Protein AF-A0A6L2PTS5-F1 (afdb_monomer_lite)

Foldseek 3Di:
DVPCCVVCVVVCVVAAEDEDAPDPVCPDPVNVVVCVVSRHHYDDDPHPPCVPPCCSPPVVVVVVVVVPD

Structure (mmCIF, N/CA/C/O backbone):
data_AF-A0A6L2PTS5-F1
#
_entry.id   AF-A0A6L2PTS5-F1
#
loop_
_atom_site.group_PDB
_atom_site.id
_atom_site.type_symbol
_atom_site.label_atom_id
_atom_site.label_alt_id
_atom_site.label_comp_id
_atom_site.label_asym_id
_atom_site.label_entity_id
_atom_site.label_seq_id
_atom_site.pdbx_PDB_ins_code
_atom_site.Cartn_x
_atom_site.Cartn_y
_atom_site.Cartn_z
_atom_site.occupancy
_atom_site.B_iso_or_equiv
_atom_site.auth_seq_id
_atom_site.auth_comp_id
_atom_site.auth_asym_id
_atom_site.auth_atom_id
_atom_site.pdbx_PDB_model_num
ATOM 1 N N . MET A 1 1 ? -4.199 14.093 2.742 1.00 47.84 1 MET A N 1
ATOM 2 C CA . MET A 1 1 ? -5.151 12.957 2.805 1.00 47.84 1 MET A CA 1
ATOM 3 C C . MET A 1 1 ? -6.568 13.217 2.238 1.00 47.84 1 MET A C 1
ATOM 5 O O . MET A 1 1 ? -7.366 12.292 2.280 1.00 47.84 1 MET A O 1
ATOM 9 N N . SER A 1 2 ? -6.945 14.389 1.689 1.00 52.28 2 SER A N 1
ATOM 10 C CA . SER A 1 2 ? -8.375 14.671 1.382 1.00 52.28 2 SER A CA 1
ATOM 11 C C . SER A 1 2 ? -8.855 14.368 -0.049 1.00 52.28 2 SER A C 1
ATOM 13 O O . SER A 1 2 ? -10.047 14.153 -0.257 1.00 52.28 2 SER A O 1
ATOM 15 N N . VAL A 1 3 ? -7.964 14.321 -1.045 1.00 56.34 3 VAL A N 1
ATOM 16 C CA . VAL A 1 3 ? -8.381 14.319 -2.464 1.00 56.34 3 VAL A CA 1
ATOM 17 C C . VAL A 1 3 ? -8.979 12.975 -2.904 1.00 56.34 3 VAL A C 1
ATOM 19 O O . VAL A 1 3 ? -10.021 12.941 -3.557 1.00 56.34 3 VAL A O 1
ATOM 22 N N . LEU A 1 4 ? -8.372 11.858 -2.486 1.00 61.88 4 LEU A N 1
ATOM 23 C CA . LEU A 1 4 ? -8.885 10.512 -2.780 1.00 61.88 4 LEU A CA 1
ATOM 24 C C . LEU A 1 4 ? -10.224 10.246 -2.083 1.00 61.88 4 LEU A C 1
ATOM 26 O O . LEU A 1 4 ? -11.119 9.639 -2.668 1.00 61.88 4 LEU A O 1
ATOM 30 N N . HIS A 1 5 ? -10.383 10.759 -0.862 1.00 61.28 5 HIS A N 1
ATOM 31 C CA . HIS A 1 5 ? -11.578 10.531 -0.056 1.00 61.28 5 HIS A CA 1
ATOM 32 C C . HIS A 1 5 ? -12.824 11.177 -0.677 1.00 61.28 5 HIS A C 1
ATOM 34 O O . HIS A 1 5 ? -13.902 10.592 -0.643 1.00 61.28 5 HIS A O 1
ATOM 40 N N . ASN A 1 6 ? -12.684 12.359 -1.287 1.00 67.75 6 ASN A N 1
ATOM 41 C CA . ASN A 1 6 ? -13.809 13.047 -1.919 1.00 67.75 6 ASN A CA 1
ATOM 42 C C . ASN A 1 6 ? -14.204 12.413 -3.264 1.00 67.75 6 ASN A C 1
ATOM 44 O O . ASN A 1 6 ? -15.387 12.211 -3.526 1.00 67.75 6 ASN A O 1
ATOM 48 N N . LYS A 1 7 ? -13.221 12.043 -4.099 1.00 73.75 7 LYS A N 1
ATOM 49 C CA . LYS A 1 7 ? -13.477 11.475 -5.436 1.00 73.75 7 LYS A CA 1
ATOM 50 C C . LYS A 1 7 ? -14.074 10.066 -5.383 1.00 73.75 7 LYS A C 1
ATOM 52 O O . LYS A 1 7 ? -14.870 9.710 -6.246 1.00 73.75 7 LYS A O 1
ATOM 57 N N . TYR A 1 8 ? -13.712 9.278 -4.371 1.00 71.12 8 TYR A N 1
ATOM 58 C CA . TYR A 1 8 ? -14.107 7.872 -4.258 1.00 71.12 8 TYR A CA 1
ATOM 59 C C . TYR A 1 8 ? -15.001 7.588 -3.048 1.00 71.12 8 TYR A C 1
ATOM 61 O O . TYR A 1 8 ? -15.162 6.435 -2.666 1.00 71.12 8 TYR A O 1
ATOM 69 N N . LYS A 1 9 ? -15.630 8.612 -2.456 1.00 69.06 9 LYS A N 1
ATOM 70 C CA . LYS A 1 9 ? -16.400 8.507 -1.203 1.00 69.06 9 LYS A CA 1
ATOM 71 C C . LYS A 1 9 ? -17.406 7.343 -1.174 1.00 69.06 9 LYS A C 1
ATOM 73 O O . LYS A 1 9 ? -17.485 6.640 -0.175 1.00 69.06 9 LYS A O 1
ATOM 78 N N . GLY A 1 10 ? -18.136 7.116 -2.273 1.00 74.19 10 GLY A N 1
ATOM 79 C CA . GLY A 1 10 ? -19.104 6.012 -2.393 1.00 74.19 10 GLY A CA 1
ATOM 80 C C . GLY A 1 10 ? -18.495 4.630 -2.682 1.00 74.19 10 GLY A C 1
ATOM 81 O O . GLY A 1 10 ? -19.144 3.611 -2.464 1.00 74.19 10 GLY A O 1
ATOM 82 N N . LEU A 1 11 ? -17.250 4.577 -3.165 1.00 72.81 11 LEU A N 1
ATOM 83 C CA . LEU A 1 11 ? -16.480 3.335 -3.311 1.00 72.81 11 LEU A CA 1
ATOM 84 C C . LEU A 1 11 ? -15.846 2.946 -1.973 1.00 72.81 11 LEU A C 1
ATOM 86 O O . LEU A 1 11 ? -15.959 1.803 -1.548 1.00 72.81 11 LEU A O 1
ATOM 90 N N . LEU A 1 12 ? -15.272 3.923 -1.267 1.00 73.06 12 LEU A N 1
ATOM 91 C CA . LEU A 1 12 ? -14.638 3.730 0.038 1.00 73.06 12 LEU A CA 1
ATOM 92 C C . LEU A 1 12 ? -15.642 3.305 1.123 1.00 73.06 12 LEU A C 1
ATOM 94 O O . LEU A 1 12 ? -15.265 2.618 2.068 1.00 73.06 12 LEU A O 1
ATOM 98 N N . SER A 1 13 ? -16.928 3.652 0.984 1.00 74.94 13 SER A N 1
ATOM 99 C CA . SER A 1 13 ? -17.976 3.215 1.919 1.00 74.94 13 SER A CA 1
ATOM 100 C C . SER A 1 13 ? -18.247 1.706 1.900 1.00 74.94 13 SER A C 1
ATOM 102 O O . SER A 1 13 ? -18.859 1.206 2.838 1.00 74.94 13 SER A O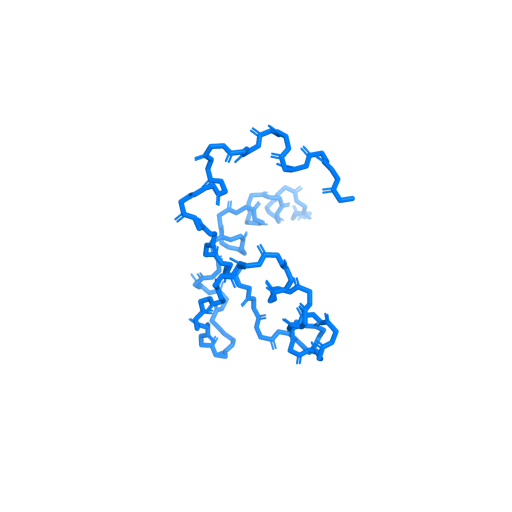 1
ATOM 104 N N . LYS A 1 14 ? -17.815 0.980 0.858 1.00 82.19 14 LYS A N 1
ATOM 105 C CA . LYS A 1 14 ? -17.953 -0.486 0.757 1.00 82.19 14 LYS A CA 1
ATOM 106 C C . LYS A 1 14 ? -16.739 -1.248 1.306 1.00 82.19 14 LYS A C 1
ATOM 108 O O . LYS A 1 14 ? -16.711 -2.470 1.216 1.00 82.19 14 LYS A O 1
ATOM 113 N N . GLY A 1 15 ? -15.768 -0.536 1.879 1.00 83.06 15 GLY A N 1
ATOM 114 C CA . GLY A 1 15 ? -14.464 -1.092 2.226 1.00 83.06 15 GLY A CA 1
ATOM 115 C C . GLY A 1 15 ? -13.519 -1.102 1.026 1.00 83.06 15 GLY A C 1
ATOM 116 O O . GLY A 1 15 ? -13.941 -1.069 -0.131 1.00 83.06 15 GLY A O 1
ATOM 117 N N . VAL A 1 16 ? -12.219 -1.103 1.311 1.00 87.00 16 VAL A N 1
ATOM 118 C CA . VAL A 1 16 ? -11.163 -1.142 0.294 1.00 87.00 16 VAL A CA 1
ATOM 119 C C . VAL A 1 16 ? -10.287 -2.345 0.563 1.00 87.00 16 VAL A C 1
ATOM 121 O O . VAL A 1 16 ? -9.718 -2.460 1.646 1.00 87.00 16 VAL A O 1
ATOM 124 N N . LEU A 1 17 ? -10.158 -3.196 -0.449 1.00 88.56 17 LEU A N 1
ATOM 125 C CA . LEU A 1 17 ? -9.180 -4.270 -0.470 1.00 88.56 17 LEU A CA 1
ATOM 126 C C . LEU A 1 17 ? -7.885 -3.733 -1.079 1.00 88.56 17 LEU A C 1
ATOM 128 O O . LEU A 1 17 ? -7.882 -3.246 -2.213 1.00 88.56 17 LEU A O 1
ATOM 132 N N . LEU A 1 18 ? -6.796 -3.806 -0.325 1.00 87.69 18 LEU A N 1
ATOM 133 C CA . LEU A 1 18 ? -5.473 -3.396 -0.768 1.00 87.69 18 LEU A CA 1
ATOM 134 C C . LEU A 1 18 ? -4.668 -4.637 -1.158 1.00 87.69 18 LE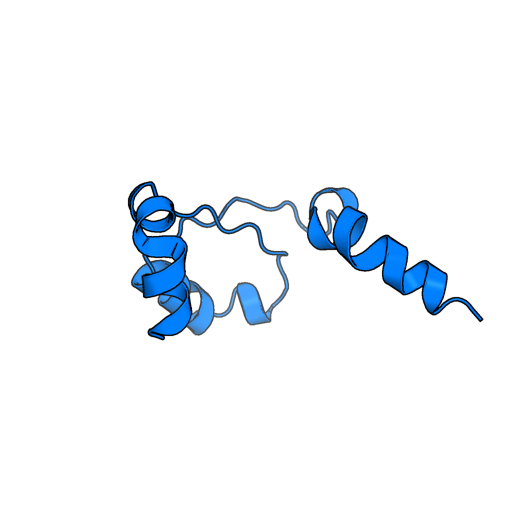U A C 1
ATOM 136 O O . LEU A 1 18 ? -4.360 -5.473 -0.311 1.00 87.69 18 LEU A O 1
ATOM 140 N N . LEU A 1 19 ? -4.311 -4.740 -2.438 1.00 86.25 19 LEU A N 1
ATOM 141 C CA . LEU A 1 19 ? -3.363 -5.733 -2.938 1.00 86.25 19 LEU A CA 1
ATOM 142 C C . LEU A 1 19 ? -2.003 -5.062 -3.132 1.00 86.25 19 LEU A C 1
ATOM 144 O O . LEU A 1 19 ? -1.865 -4.165 -3.964 1.00 86.25 19 LEU A O 1
ATOM 148 N N . GLN A 1 20 ? -1.008 -5.490 -2.362 1.00 82.75 20 GLN A N 1
ATOM 149 C CA . GLN A 1 20 ? 0.348 -4.955 -2.406 1.00 82.75 20 GLN A CA 1
ATOM 150 C C . GLN A 1 20 ? 1.367 -6.093 -2.288 1.00 82.75 20 GLN A C 1
ATOM 152 O O . GLN A 1 20 ? 1.122 -7.081 -1.600 1.00 82.75 20 GLN A O 1
ATOM 157 N N . GLY A 1 21 ? 2.508 -5.967 -2.970 1.00 81.19 21 GLY A N 1
ATOM 158 C CA . GLY A 1 21 ? 3.595 -6.941 -2.865 1.00 81.19 21 GLY A CA 1
ATOM 159 C C . GLY A 1 21 ? 4.228 -6.962 -1.467 1.00 81.19 21 GLY A C 1
ATOM 160 O O . GLY A 1 21 ? 4.172 -5.982 -0.728 1.00 81.19 21 GLY A O 1
ATOM 161 N N . ASN A 1 22 ? 4.903 -8.056 -1.114 1.00 78.81 22 ASN A N 1
ATOM 162 C CA . ASN A 1 22 ? 5.560 -8.232 0.192 1.00 78.81 22 ASN A CA 1
ATOM 163 C C . ASN A 1 22 ? 6.932 -7.519 0.296 1.00 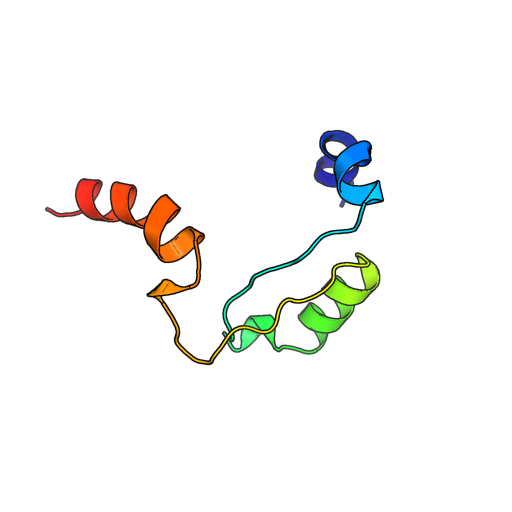78.81 22 ASN A C 1
ATOM 165 O O . ASN A 1 22 ? 7.883 -8.043 0.875 1.00 78.81 22 ASN A O 1
ATOM 169 N N . ALA A 1 23 ? 7.096 -6.348 -0.324 1.00 82.69 23 ALA A N 1
ATOM 170 C CA . ALA A 1 23 ? 8.354 -5.612 -0.214 1.00 82.69 23 ALA A CA 1
ATOM 171 C C . ALA A 1 23 ? 8.543 -5.091 1.223 1.00 82.69 23 ALA A C 1
ATOM 173 O O . ALA A 1 23 ? 7.584 -4.696 1.878 1.00 82.69 23 ALA A O 1
ATOM 174 N N . CYS A 1 24 ? 9.789 -5.028 1.703 1.00 82.06 24 CYS A N 1
ATOM 175 C CA . CYS A 1 24 ? 10.112 -4.617 3.078 1.00 82.06 24 CYS A CA 1
ATOM 176 C C . CYS A 1 24 ? 9.442 -3.293 3.532 1.00 82.06 24 CYS A C 1
ATOM 178 O O . CYS A 1 24 ? 8.889 -3.262 4.633 1.00 82.06 24 CYS A O 1
ATOM 180 N N . PRO A 1 25 ? 9.367 -2.224 2.706 1.00 84.75 25 PRO A N 1
ATOM 181 C CA . PRO A 1 25 ? 8.649 -0.999 3.081 1.00 84.75 25 PRO A CA 1
ATOM 182 C C . PRO A 1 25 ? 7.147 -1.200 3.326 1.00 84.75 25 PRO A C 1
ATOM 184 O O . PRO A 1 25 ? 6.520 -0.409 4.026 1.00 84.75 25 PRO A O 1
ATOM 187 N N . HIS A 1 26 ? 6.550 -2.232 2.736 1.00 82.31 26 HIS A N 1
ATOM 188 C CA . HIS A 1 26 ? 5.118 -2.523 2.817 1.00 82.31 26 HIS A CA 1
ATOM 189 C C . HIS A 1 26 ? 4.768 -3.323 4.071 1.00 82.31 26 HIS A C 1
ATOM 191 O O . HIS A 1 26 ? 3.691 -3.146 4.631 1.00 82.31 26 HIS A O 1
ATOM 197 N N . SER A 1 27 ? 5.727 -4.102 4.570 1.00 81.38 27 SER A N 1
ATOM 198 C CA . SER A 1 27 ? 5.622 -4.838 5.834 1.00 81.38 27 SER A CA 1
ATOM 199 C C . SER A 1 27 ? 6.130 -4.030 7.038 1.00 81.38 27 SER A C 1
ATOM 201 O O . SER A 1 27 ? 6.082 -4.503 8.172 1.00 81.38 27 SER A O 1
ATOM 203 N N . ALA A 1 28 ? 6.618 -2.805 6.815 1.00 89.44 28 ALA A N 1
ATOM 204 C CA . ALA A 1 28 ? 7.028 -1.903 7.883 1.00 89.44 28 ALA A CA 1
ATOM 205 C C . ALA A 1 28 ? 5.832 -1.517 8.768 1.00 89.44 28 ALA A C 1
ATOM 207 O O . ALA A 1 28 ? 4.741 -1.237 8.272 1.00 89.44 28 ALA A O 1
ATOM 208 N N . ALA A 1 29 ? 6.059 -1.426 10.081 1.00 90.62 29 ALA A N 1
ATOM 209 C CA . ALA A 1 29 ? 5.012 -1.124 11.061 1.00 90.62 29 ALA A CA 1
ATOM 210 C C . ALA A 1 29 ? 4.245 0.170 10.740 1.00 90.62 29 ALA A C 1
ATOM 212 O O . ALA A 1 29 ? 3.025 0.196 10.843 1.00 90.62 29 ALA A O 1
ATOM 213 N N . VAL A 1 30 ? 4.951 1.204 10.268 1.00 92.50 30 VAL A N 1
ATOM 214 C CA . VAL A 1 30 ? 4.345 2.480 9.856 1.00 92.50 30 VAL A CA 1
ATOM 215 C C . VAL A 1 30 ? 3.333 2.305 8.718 1.00 92.50 30 VAL A C 1
ATOM 217 O O . VAL A 1 30 ? 2.298 2.967 8.689 1.00 9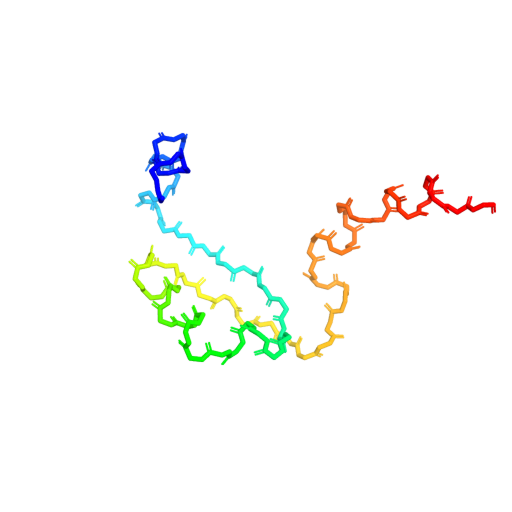2.50 30 VAL A O 1
ATOM 220 N N . THR A 1 31 ? 3.601 1.384 7.792 1.00 89.62 31 THR A N 1
ATOM 221 C CA . THR A 1 31 ? 2.722 1.109 6.655 1.00 89.62 31 THR A CA 1
ATOM 222 C C . THR A 1 31 ? 1.502 0.319 7.106 1.00 89.62 31 THR A C 1
ATOM 224 O O . THR A 1 31 ? 0.382 0.674 6.747 1.00 89.62 31 THR A O 1
ATOM 227 N N . ILE A 1 32 ? 1.695 -0.694 7.954 1.00 89.56 32 ILE A N 1
ATOM 228 C CA . ILE A 1 32 ? 0.593 -1.474 8.534 1.00 89.56 32 ILE A CA 1
ATOM 229 C C . ILE A 1 32 ? -0.328 -0.584 9.381 1.00 89.56 32 ILE A C 1
ATOM 231 O O . ILE A 1 32 ? -1.552 -0.675 9.273 1.00 89.56 32 ILE A O 1
ATOM 235 N N . GLU A 1 33 ? 0.243 0.326 10.172 1.00 93.06 33 GLU A N 1
ATOM 236 C CA . GLU A 1 33 ? -0.518 1.300 10.953 1.00 93.06 33 GLU A CA 1
ATOM 237 C C . GLU A 1 33 ? -1.340 2.227 10.046 1.00 93.06 33 GLU A C 1
ATOM 239 O O . GLU A 1 33 ? -2.540 2.403 10.268 1.00 93.06 33 GLU A O 1
ATOM 244 N N . ALA A 1 34 ? -0.733 2.771 8.988 1.00 91.19 34 ALA A N 1
ATOM 245 C CA . ALA A 1 34 ? -1.430 3.626 8.032 1.00 91.19 34 ALA A CA 1
ATOM 246 C C . ALA A 1 34 ? -2.590 2.894 7.330 1.00 91.19 34 ALA A C 1
ATOM 248 O O . ALA A 1 34 ? -3.674 3.461 7.178 1.00 91.19 34 ALA A O 1
ATOM 249 N N . VAL A 1 35 ? -2.402 1.627 6.946 1.00 90.50 35 VAL A N 1
ATOM 250 C CA . VAL A 1 35 ? -3.458 0.776 6.361 1.00 90.50 35 VAL A CA 1
ATOM 251 C C . VAL A 1 35 ? -4.622 0.600 7.342 1.00 90.50 35 VAL A C 1
ATOM 253 O O . VAL A 1 35 ? -5.784 0.773 6.958 1.00 90.50 35 VAL A O 1
ATOM 256 N N . GLY A 1 36 ? -4.322 0.356 8.621 1.00 89.31 36 GLY A N 1
ATOM 257 C CA . GLY A 1 36 ? -5.328 0.260 9.681 1.00 89.31 36 GLY A CA 1
ATOM 258 C C . GLY A 1 36 ? -6.094 1.568 9.907 1.00 89.31 36 GLY A C 1
ATOM 259 O O . GLY A 1 36 ? -7.324 1.560 9.978 1.00 89.31 36 GLY A O 1
ATOM 260 N N . GLN A 1 37 ? -5.398 2.710 9.944 1.00 90.44 37 GLN A N 1
ATOM 261 C CA . GLN A 1 37 ? -6.018 4.038 10.077 1.00 90.44 37 GLN A CA 1
ATOM 262 C C . GLN A 1 37 ? -6.964 4.360 8.910 1.00 90.44 37 GLN A C 1
ATOM 264 O O . GLN A 1 37 ? -7.999 5.006 9.097 1.00 90.44 37 GLN A O 1
ATOM 269 N N . LEU A 1 38 ? -6.630 3.884 7.710 1.00 86.88 38 LEU A N 1
ATOM 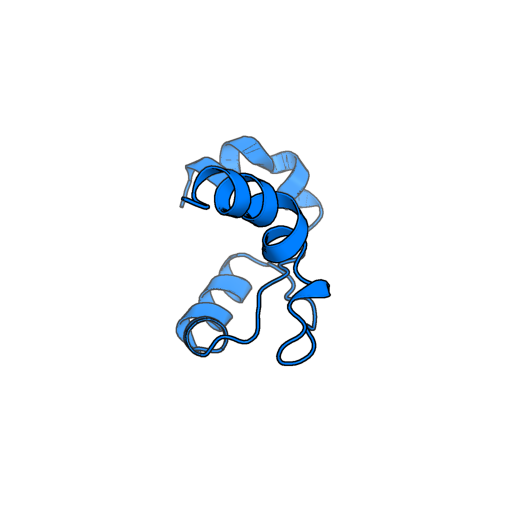270 C CA . LEU A 1 38 ? -7.450 4.040 6.511 1.00 86.88 38 LEU A CA 1
ATOM 271 C C . LEU A 1 38 ? -8.611 3.036 6.433 1.00 86.88 38 LEU A C 1
ATOM 273 O O . LEU A 1 38 ? -9.473 3.189 5.567 1.00 86.88 38 LEU A O 1
ATOM 277 N N . LYS A 1 39 ? -8.679 2.062 7.356 1.00 88.00 39 LYS A N 1
ATOM 278 C CA . LYS A 1 39 ? -9.658 0.959 7.367 1.00 88.00 39 LYS A CA 1
ATOM 279 C C . LYS A 1 39 ? -9.621 0.133 6.082 1.00 88.00 39 LYS A C 1
ATOM 281 O O . LYS A 1 39 ? -10.660 -0.290 5.574 1.00 88.00 39 LYS A O 1
ATOM 286 N N . PHE A 1 40 ? -8.426 -0.045 5.532 1.00 89.56 40 PHE A N 1
ATOM 287 C CA . PHE A 1 40 ? -8.216 -0.888 4.365 1.00 89.56 40 PHE A CA 1
ATOM 288 C C . PHE A 1 40 ? -7.917 -2.311 4.822 1.00 89.56 40 PHE A C 1
ATOM 290 O O . PHE A 1 40 ? -7.215 -2.525 5.810 1.00 89.56 40 PHE A O 1
ATOM 297 N N . GLU A 1 41 ? -8.456 -3.283 4.101 1.00 89.75 41 GLU A N 1
ATOM 298 C CA . GLU A 1 41 ? -8.193 -4.695 4.340 1.00 89.75 41 GLU A CA 1
ATOM 299 C C . GLU A 1 41 ? -7.063 -5.142 3.414 1.00 89.75 41 GLU A C 1
ATOM 301 O O . GLU A 1 41 ? -7.145 -4.996 2.193 1.00 89.75 41 GLU A O 1
ATOM 306 N N . LEU A 1 42 ? -5.974 -5.639 3.999 1.00 87.19 42 LEU A N 1
ATOM 307 C CA . LEU A 1 42 ? -4.822 -6.112 3.243 1.00 87.19 42 LEU A CA 1
ATOM 308 C C . LEU A 1 42 ? -5.097 -7.526 2.730 1.00 87.19 42 LEU A C 1
ATOM 310 O O . LEU A 1 42 ? -5.324 -8.442 3.521 1.00 87.19 42 LEU A O 1
ATOM 314 N N . LEU A 1 43 ? -5.043 -7.712 1.413 1.00 86.75 43 LEU A N 1
ATOM 315 C CA . LEU A 1 43 ? -5.174 -9.037 0.822 1.00 86.75 43 LEU A CA 1
ATOM 316 C C . LEU A 1 43 ? -3.871 -9.830 0.990 1.00 86.75 43 LEU A C 1
ATOM 318 O O . LEU A 1 43 ? -2.791 -9.286 0.735 1.00 86.75 43 LEU A O 1
ATOM 322 N N . PRO A 1 44 ? -3.946 -11.118 1.376 1.00 79.69 44 PRO A N 1
ATOM 323 C CA . PRO A 1 44 ? -2.765 -11.959 1.461 1.00 79.69 44 PRO A CA 1
ATOM 324 C C . PRO A 1 44 ? -2.158 -12.118 0.066 1.00 79.69 44 PRO A C 1
ATOM 326 O O . PRO A 1 44 ? -2.822 -12.574 -0.865 1.00 79.69 44 PRO A O 1
ATOM 329 N N . HIS A 1 45 ? -0.886 -11.751 -0.073 1.00 74.06 45 HIS A N 1
ATOM 330 C CA . HIS A 1 45 ? -0.137 -11.936 -1.307 1.00 74.06 45 HIS A CA 1
ATOM 331 C C . HIS A 1 45 ? 0.979 -12.966 -1.087 1.00 74.06 45 HIS A C 1
ATOM 333 O O . HIS A 1 45 ? 1.790 -12.793 -0.172 1.00 74.06 45 HIS A O 1
ATOM 339 N N . PRO A 1 46 ? 1.043 -14.042 -1.890 1.00 73.25 46 PRO A N 1
ATOM 340 C CA . PRO A 1 46 ? 2.142 -14.996 -1.815 1.00 73.25 46 PRO A CA 1
ATOM 341 C C . PRO A 1 46 ? 3.483 -14.319 -2.120 1.00 73.25 46 PRO A C 1
ATOM 343 O O . PRO A 1 46 ? 3.585 -13.432 -2.969 1.00 73.25 46 PRO A O 1
ATOM 346 N N . THR A 1 47 ? 4.535 -14.743 -1.421 1.00 68.69 47 THR A N 1
ATOM 347 C CA . THR A 1 47 ? 5.881 -14.193 -1.594 1.00 68.69 47 THR A CA 1
ATOM 348 C C . THR A 1 47 ? 6.334 -14.350 -3.053 1.00 68.69 47 THR A C 1
ATOM 350 O O . THR A 1 47 ? 6.319 -15.454 -3.587 1.00 68.69 47 THR A O 1
ATOM 353 N N . TYR A 1 48 ? 6.747 -13.248 -3.691 1.00 60.41 48 TYR A N 1
ATOM 354 C CA . TYR A 1 48 ? 7.305 -13.211 -5.055 1.00 60.41 48 TYR A CA 1
ATOM 355 C C . TYR A 1 48 ? 6.412 -13.774 -6.173 1.00 60.41 48 TYR A C 1
ATOM 357 O O . TYR A 1 48 ? 6.911 -14.362 -7.130 1.00 60.41 48 TYR A O 1
ATOM 365 N N . SER A 1 49 ? 5.097 -13.557 -6.112 1.00 65.25 49 SER A N 1
ATOM 366 C CA . SER A 1 49 ? 4.222 -13.847 -7.254 1.00 65.25 49 SER A CA 1
ATOM 367 C C . SER A 1 49 ? 4.039 -12.621 -8.141 1.00 65.25 49 SER A C 1
ATOM 369 O O . SER A 1 49 ? 3.025 -11.929 -8.072 1.00 65.25 49 SER A O 1
ATOM 371 N N . LEU A 1 50 ? 5.035 -12.372 -8.995 1.00 62.62 50 LEU A N 1
ATOM 372 C CA . LEU A 1 50 ? 5.015 -11.271 -9.965 1.00 62.62 50 LEU A CA 1
ATOM 373 C C . LEU A 1 50 ? 3.807 -11.350 -10.924 1.00 62.62 50 LEU A C 1
ATOM 375 O O . LEU A 1 50 ? 3.320 -10.327 -11.386 1.00 62.62 50 LEU A O 1
ATOM 379 N N . ASP A 1 51 ? 3.290 -12.559 -11.159 1.00 60.78 51 ASP A N 1
ATOM 380 C CA . ASP A 1 51 ? 2.128 -12.833 -12.020 1.00 60.78 51 ASP A CA 1
ATOM 381 C C . ASP A 1 51 ? 0.773 -12.484 -11.372 1.00 60.78 51 ASP A C 1
ATOM 383 O O . ASP A 1 51 ? -0.249 -12.395 -12.048 1.00 60.78 51 ASP A O 1
ATOM 387 N N . LEU A 1 52 ? 0.730 -12.303 -10.045 1.00 60.75 52 LEU A N 1
ATOM 388 C CA . LEU A 1 52 ? -0.521 -12.078 -9.304 1.00 60.75 52 LEU A CA 1
ATOM 389 C C . LEU A 1 52 ? -0.800 -10.598 -9.025 1.00 60.75 52 LEU A C 1
ATOM 391 O O . LEU A 1 52 ? -1.921 -10.234 -8.662 1.00 60.75 52 LEU A O 1
ATOM 395 N N . ALA A 1 53 ? 0.195 -9.729 -9.185 1.00 67.56 53 ALA A N 1
ATOM 396 C CA . ALA A 1 53 ? -0.001 -8.297 -9.061 1.00 67.56 53 ALA A CA 1
ATOM 397 C C . ALA A 1 53 ? -0.512 -7.744 -10.396 1.00 67.56 53 ALA A C 1
ATOM 399 O O . ALA A 1 53 ? 0.247 -7.591 -11.351 1.00 67.56 53 ALA A O 1
ATOM 400 N N . SER A 1 54 ? -1.804 -7.396 -10.464 1.00 68.00 54 SER A N 1
ATOM 401 C CA . SER A 1 54 ? -2.386 -6.876 -11.716 1.00 68.00 54 SER A CA 1
ATOM 402 C C . SER A 1 54 ? -1.655 -5.632 -12.245 1.00 68.00 54 SER A C 1
ATOM 404 O O . SER A 1 54 ? -1.638 -5.398 -13.448 1.00 68.00 54 SER A O 1
ATOM 406 N N . SER A 1 55 ? -0.994 -4.861 -11.373 1.00 72.75 55 SER A N 1
ATOM 407 C CA . SER A 1 55 ? -0.157 -3.732 -11.780 1.00 72.75 55 SER A CA 1
ATOM 408 C C . SER A 1 55 ? 1.069 -4.169 -12.581 1.00 72.75 55 SER A C 1
ATOM 410 O O . SER A 1 55 ? 1.362 -3.573 -13.615 1.00 72.75 55 SER A O 1
ATOM 412 N N . ASP A 1 56 ? 1.777 -5.207 -12.133 1.00 73.06 56 ASP A N 1
ATOM 413 C CA . ASP A 1 56 ? 3.046 -5.633 -12.730 1.00 73.06 56 A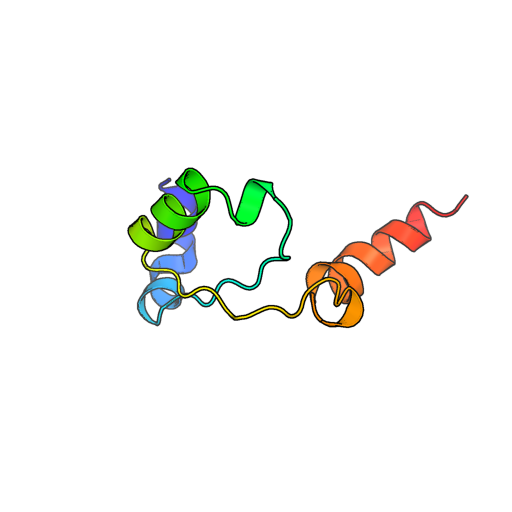SP A CA 1
ATOM 414 C C . ASP A 1 56 ? 2.849 -6.263 -14.110 1.00 73.06 56 ASP A C 1
ATOM 416 O O . ASP A 1 56 ? 3.683 -6.049 -14.995 1.00 73.06 56 ASP A O 1
ATOM 420 N N . TYR A 1 57 ? 1.730 -6.972 -14.295 1.00 72.19 57 TYR A N 1
ATOM 421 C CA . TYR A 1 57 ? 1.356 -7.596 -15.563 1.00 72.19 57 TYR A CA 1
ATOM 422 C C . TYR A 1 57 ? 0.564 -6.660 -16.485 1.00 72.19 57 TYR A C 1
ATOM 424 O O . TYR A 1 57 ? 0.926 -6.492 -17.636 1.00 72.19 57 TYR A O 1
ATOM 432 N N . HIS A 1 58 ? -0.505 -6.014 -16.014 1.00 76.06 58 HIS A N 1
ATOM 433 C CA . HIS A 1 58 ? -1.399 -5.272 -16.913 1.00 76.06 58 HIS A CA 1
ATOM 434 C C . HIS A 1 58 ? -1.013 -3.799 -17.082 1.00 76.06 58 HIS A C 1
ATOM 436 O O . HIS A 1 58 ? -1.162 -3.237 -18.165 1.00 76.06 58 HIS A O 1
ATOM 442 N N . MET A 1 59 ? -0.538 -3.143 -16.017 1.00 81.56 59 MET A N 1
ATOM 443 C CA . MET A 1 59 ? -0.246 -1.704 -16.065 1.00 81.56 59 MET A CA 1
ATOM 444 C C . MET A 1 59 ? 1.181 -1.403 -16.515 1.00 81.56 59 MET A C 1
ATOM 446 O O . MET A 1 59 ? 1.393 -0.432 -17.240 1.00 81.56 59 MET A O 1
ATOM 450 N N . PHE A 1 60 ? 2.158 -2.199 -16.074 1.00 77.62 60 PHE A N 1
ATOM 451 C CA . PHE A 1 60 ? 3.575 -1.930 -16.321 1.00 77.62 60 PHE A CA 1
ATOM 452 C C . PHE A 1 60 ? 4.173 -2.713 -17.490 1.00 77.62 60 PHE A C 1
ATOM 454 O O . PHE A 1 60 ? 5.278 -2.377 -17.908 1.00 77.62 60 PHE A O 1
ATOM 461 N N . GLU A 1 61 ? 3.479 -3.699 -18.055 1.00 79.75 61 GLU A N 1
ATOM 462 C CA . GLU A 1 61 ? 3.948 -4.387 -19.263 1.00 79.75 61 GLU A CA 1
ATOM 463 C C . GLU A 1 61 ? 3.935 -3.477 -20.509 1.00 79.75 61 GLU A C 1
ATOM 465 O O . GLU A 1 61 ? 4.996 -3.328 -21.119 1.00 79.75 61 GLU A O 1
ATOM 470 N N . PRO A 1 62 ? 2.853 -2.741 -20.846 1.00 82.38 62 PRO A N 1
ATOM 471 C CA . PRO A 1 62 ? 2.866 -1.887 -22.038 1.00 82.38 62 PRO A CA 1
ATOM 472 C C . PRO A 1 62 ? 3.943 -0.782 -22.004 1.00 82.38 62 PRO A C 1
ATOM 474 O O . PRO A 1 62 ? 4.617 -0.566 -23.014 1.00 82.38 62 PRO A O 1
ATOM 477 N N . PRO A 1 63 ? 4.188 -0.098 -20.864 1.00 81.12 63 PRO A N 1
ATOM 478 C CA . PRO A 1 63 ? 5.314 0.823 -20.739 1.00 81.12 63 PRO A CA 1
ATOM 479 C C . PRO A 1 63 ? 6.688 0.158 -20.881 1.00 81.12 63 PRO A C 1
ATOM 481 O O . PRO A 1 63 ? 7.599 0.796 -21.398 1.00 81.12 63 PRO A O 1
ATOM 484 N N . LYS A 1 64 ? 6.871 -1.096 -20.440 1.00 80.19 64 LYS A N 1
ATOM 485 C CA . LYS A 1 64 ? 8.149 -1.814 -20.611 1.00 80.19 64 LYS A CA 1
ATOM 486 C C . LYS A 1 64 ? 8.459 -2.053 -22.083 1.00 80.19 64 LYS A C 1
ATOM 488 O O . LYS A 1 64 ? 9.600 -1.846 -22.483 1.00 80.19 64 LYS A O 1
ATOM 493 N N . GLU A 1 65 ? 7.458 -2.420 -22.876 1.00 80.38 65 GLU A N 1
ATOM 494 C CA . GLU A 1 65 ? 7.620 -2.598 -24.323 1.00 80.38 65 GLU A CA 1
ATOM 495 C C . GLU A 1 65 ? 7.939 -1.277 -25.028 1.00 80.38 65 GLU A C 1
ATOM 497 O O . GLU A 1 65 ? 8.832 -1.217 -25.866 1.00 80.38 65 GLU A O 1
ATOM 502 N N . ALA A 1 66 ? 7.289 -0.181 -24.630 1.00 84.06 66 ALA A N 1
ATOM 503 C CA . ALA A 1 66 ? 7.583 1.144 -25.179 1.00 84.06 66 ALA A CA 1
ATOM 504 C C . ALA A 1 66 ? 8.990 1.666 -24.820 1.00 84.06 66 ALA A C 1
ATOM 506 O O . ALA A 1 66 ? 9.519 2.539 -25.505 1.00 84.06 66 ALA A O 1
ATOM 507 N N . LEU A 1 67 ? 9.588 1.156 -23.740 1.00 87.00 67 LEU A N 1
ATOM 508 C CA . LEU A 1 67 ? 10.941 1.495 -23.285 1.00 87.00 67 LEU A CA 1
ATOM 509 C C . LEU A 1 67 ? 11.994 0.471 -23.741 1.00 87.00 67 LEU A C 1
ATOM 511 O O . LEU A 1 67 ? 13.173 0.602 -23.397 1.00 87.00 67 LEU A O 1
ATOM 515 N N . ARG A 1 68 ? 11.582 -0.552 -24.496 1.00 79.50 68 ARG A N 1
ATOM 516 C CA . ARG A 1 68 ? 12.453 -1.581 -25.056 1.00 79.50 68 ARG A CA 1
ATOM 517 C C . ARG A 1 68 ? 13.133 -0.985 -26.294 1.00 79.50 68 ARG A C 1
ATOM 519 O O . ARG A 1 68 ? 12.484 -0.777 -27.313 1.00 79.50 68 ARG A O 1
ATOM 526 N N . GLY A 1 69 ? 14.406 -0.614 -26.143 1.00 69.88 69 GLY A N 1
ATOM 527 C CA . GLY A 1 69 ? 15.231 -0.034 -27.212 1.00 69.88 69 GLY A CA 1
ATOM 528 C C . GLY A 1 69 ? 15.436 -0.958 -28.404 1.00 69.88 69 GLY A C 1
ATOM 529 O O . GLY A 1 69 ? 15.424 -2.196 -28.203 1.00 69.88 69 GLY A O 1
#

pLDDT: mean 77.97, std 10.52, range [47.84, 93.06]

Sequence (69 aa):
MSVLHNKYKGLLSKGVLLLQGNACPHSAAVTIEAVGQLKFELLPHPTYSLDLASSDYHMFEPPKEALRG

InterPro domains:
  IPR036397 Ribonuclease H superfamily [G3DSA:3.30.420.10] (1-69)
  IPR052709 Transposase-Methyltransferase Hybrid [PTHR46060] (9-68)

Organism: Coptotermes formosanus (NCBI:txid36987)

Radius of gyration: 14.85 Å; chains: 1; bounding box: 34×30×38 Å

Secondary structure (DSSP, 8-state):
--HHHHHTHHHHTT-EEE-----HHHHSHHHHHHHHHTTEEEPP--TT-TTT-HIIIIISHHHHHHT--